Protein AF-A0A933SU60-F1 (afdb_monomer)

Mean predicted aligned error: 11.06 Å

Sequence (58 aa):
MKKDKEKNKICKHCGGPLRHDIGDVSCLMCSRSEAHICDKCLFGEKTMSHPKKHYKAA

Foldseek 3Di:
DPPPPPPPQAAQQARAGWDDDDVFIAGPQPRHTSPDDDPCVVVVPNCPDDPPPPDDDD

pLDDT: mean 70.33, std 15.46, range [45.44, 88.44]

Structure (mmCIF, N/CA/C/O backbone):
data_AF-A0A933SU60-F1
#
_entry.id   AF-A0A933SU60-F1
#
loop_
_atom_site.group_PDB
_atom_site.id
_atom_site.type_symbol
_atom_site.label_atom_id
_atom_site.label_alt_id
_atom_site.label_comp_id
_atom_site.label_asym_id
_atom_site.label_entity_id
_atom_site.label_seq_id
_atom_site.pdbx_PDB_ins_code
_atom_site.Cartn_x
_atom_site.Cartn_y
_atom_site.Cartn_z
_atom_site.occupancy
_atom_site.B_iso_or_equiv
_atom_site.auth_seq_id
_atom_site.auth_comp_id
_atom_site.auth_asym_id
_atom_site.auth_atom_id
_atom_site.pdbx_PDB_model_num
ATOM 1 N N . MET A 1 1 ? 25.716 15.258 1.828 1.00 45.44 1 MET A N 1
ATOM 2 C CA . MET A 1 1 ? 24.903 14.028 1.970 1.00 45.44 1 MET A CA 1
ATOM 3 C C . MET A 1 1 ? 23.435 14.419 1.872 1.00 45.44 1 MET A C 1
ATOM 5 O O . MET A 1 1 ? 22.906 14.981 2.822 1.00 45.44 1 MET A O 1
ATOM 9 N N . LYS A 1 2 ? 22.795 14.241 0.712 1.00 48.66 2 LYS A N 1
ATOM 10 C CA . LYS A 1 2 ? 21.352 14.481 0.563 1.00 48.66 2 LYS A CA 1
ATOM 11 C C . LYS A 1 2 ? 20.669 13.142 0.837 1.00 48.66 2 LYS A C 1
ATOM 13 O O . LYS A 1 2 ? 20.849 12.200 0.082 1.00 48.66 2 LYS A O 1
ATOM 18 N N . LYS A 1 3 ? 20.039 13.017 2.005 1.00 47.28 3 LYS A N 1
ATOM 19 C CA . LYS A 1 3 ? 19.276 11.831 2.403 1.00 47.28 3 LYS A CA 1
ATOM 20 C C . LYS A 1 3 ? 17.895 12.010 1.785 1.00 47.28 3 LYS A C 1
ATOM 22 O O . LYS A 1 3 ? 17.031 12.653 2.377 1.00 47.28 3 LYS A O 1
ATOM 27 N N . ASP A 1 4 ? 17.763 11.593 0.530 1.00 48.06 4 ASP A N 1
ATOM 28 C CA . ASP A 1 4 ? 16.512 11.648 -0.212 1.00 48.06 4 ASP A CA 1
ATOM 29 C C . ASP A 1 4 ? 15.395 11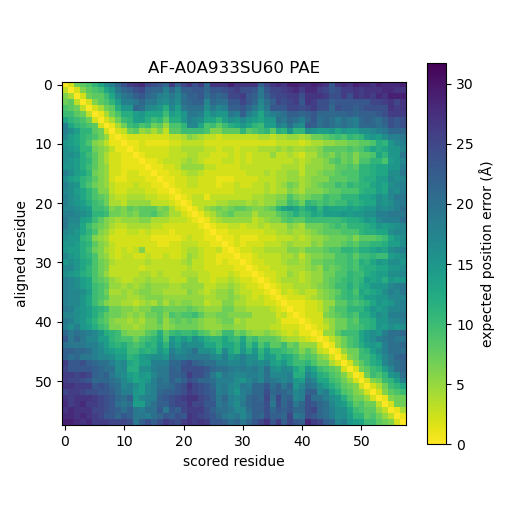.027 0.626 1.00 48.06 4 ASP A C 1
ATOM 31 O O . ASP A 1 4 ? 15.536 9.933 1.173 1.00 48.06 4 ASP A O 1
ATOM 35 N N . LYS A 1 5 ? 14.310 11.793 0.779 1.00 49.72 5 LYS A N 1
ATOM 36 C CA . LYS A 1 5 ? 13.084 11.407 1.475 1.00 49.72 5 LYS A CA 1
ATOM 37 C C . LYS A 1 5 ? 12.682 10.011 1.012 1.00 49.72 5 LYS A C 1
ATOM 39 O O . LYS A 1 5 ? 12.179 9.858 -0.101 1.00 49.72 5 LYS A O 1
ATOM 44 N N . GLU A 1 6 ? 12.895 9.018 1.870 1.00 54.59 6 GLU A N 1
ATOM 45 C CA . GLU A 1 6 ? 12.343 7.682 1.709 1.00 54.59 6 GLU A CA 1
ATOM 46 C C . GLU A 1 6 ? 10.827 7.856 1.608 1.00 54.59 6 GLU A C 1
ATOM 48 O O . GLU A 1 6 ? 10.151 8.185 2.584 1.00 54.59 6 GLU A O 1
ATOM 53 N N . LYS A 1 7 ? 10.312 7.800 0.375 1.00 57.22 7 LYS A N 1
ATOM 54 C CA . LYS A 1 7 ? 8.894 7.988 0.092 1.00 57.22 7 LYS A CA 1
ATOM 55 C C . LYS A 1 7 ? 8.162 6.913 0.880 1.00 57.22 7 LYS A C 1
ATOM 57 O O . LYS A 1 7 ? 8.361 5.728 0.645 1.00 57.22 7 LYS A O 1
ATOM 62 N N . ASN A 1 8 ? 7.415 7.383 1.871 1.00 60.72 8 ASN A N 1
ATOM 63 C CA . ASN A 1 8 ? 6.675 6.629 2.869 1.00 60.72 8 ASN A CA 1
ATOM 64 C C . ASN A 1 8 ? 6.174 5.275 2.335 1.00 60.72 8 ASN A C 1
ATOM 66 O O . ASN A 1 8 ? 5.174 5.214 1.624 1.00 60.72 8 ASN A O 1
ATOM 70 N N . LYS A 1 9 ? 6.873 4.193 2.706 1.00 75.88 9 LYS A N 1
ATOM 71 C CA . LYS A 1 9 ? 6.578 2.795 2.348 1.00 75.88 9 LYS A CA 1
ATOM 72 C C . LYS A 1 9 ? 5.407 2.246 3.179 1.00 75.88 9 LYS A C 1
ATOM 74 O O . LYS A 1 9 ? 5.479 1.137 3.704 1.00 75.88 9 LYS A O 1
ATOM 79 N N . ILE A 1 10 ? 4.360 3.049 3.369 1.00 82.94 10 ILE A N 1
ATOM 80 C CA . ILE A 1 10 ? 3.214 2.726 4.224 1.00 82.94 10 ILE A CA 1
ATOM 81 C C . ILE A 1 10 ? 1.936 2.611 3.401 1.00 82.94 10 ILE A C 1
ATOM 83 O O . ILE A 1 10 ? 1.654 3.400 2.502 1.00 82.94 10 ILE A O 1
ATOM 87 N N . CYS A 1 11 ? 1.138 1.606 3.726 1.00 83.31 11 CYS A N 1
ATOM 88 C CA . CYS A 1 11 ? -0.104 1.307 3.051 1.00 83.31 11 CYS A CA 1
ATOM 89 C C . CYS A 1 11 ? -1.149 2.372 3.378 1.00 83.31 11 CYS A C 1
ATOM 91 O O . CYS A 1 11 ? -1.447 2.631 4.543 1.00 83.31 11 CYS A O 1
ATOM 93 N N . LYS A 1 12 ? -1.777 2.939 2.348 1.00 78.00 12 LYS A N 1
ATOM 94 C CA . LYS A 1 12 ? -2.845 3.939 2.510 1.00 78.00 12 LYS A CA 1
ATOM 95 C C . LYS A 1 12 ? -4.159 3.348 3.033 1.00 78.00 12 LYS A C 1
ATOM 97 O O . LYS A 1 12 ? -5.001 4.093 3.517 1.00 78.00 12 LYS A O 1
ATOM 102 N N . HIS A 1 13 ? -4.324 2.027 2.956 1.00 78.19 13 HIS A N 1
ATOM 103 C CA . HIS A 1 13 ? -5.520 1.327 3.427 1.00 78.19 13 HIS A CA 1
ATOM 104 C C . HIS A 1 13 ? -5.485 1.069 4.941 1.00 78.19 13 HIS A C 1
ATOM 106 O O . HIS A 1 13 ? -6.464 1.329 5.634 1.00 78.19 13 HIS A O 1
ATOM 112 N N . CYS A 1 14 ? -4.362 0.573 5.471 1.00 78.50 14 CYS A N 1
ATOM 113 C CA . CYS A 1 14 ? -4.272 0.152 6.874 1.00 78.50 14 CYS A CA 1
ATOM 114 C C . CYS A 1 14 ? -3.090 0.741 7.658 1.00 78.50 14 CYS A C 1
ATOM 116 O O . CYS A 1 14 ? -2.875 0.350 8.802 1.00 78.50 14 CYS A O 1
ATOM 118 N N . GLY A 1 15 ? -2.273 1.602 7.043 1.00 80.88 15 GLY A N 1
ATOM 119 C CA . GLY A 1 15 ? -1.071 2.181 7.659 1.00 80.88 15 GLY A CA 1
ATOM 120 C C . GLY A 1 15 ? 0.092 1.201 7.858 1.00 80.88 15 GLY A C 1
ATOM 121 O O . GLY A 1 15 ? 1.107 1.577 8.434 1.00 80.88 15 GLY A O 1
ATOM 122 N N . GLY A 1 16 ? -0.040 -0.050 7.405 1.00 85.56 16 GLY A N 1
ATOM 123 C CA . GLY A 1 16 ? 0.983 -1.089 7.558 1.00 85.56 16 GLY A CA 1
ATOM 124 C C . GLY A 1 16 ? 2.147 -0.944 6.570 1.00 85.56 16 GLY A C 1
ATOM 125 O O . GLY A 1 16 ? 2.015 -0.222 5.583 1.00 85.56 16 GLY A O 1
ATOM 126 N N . PRO A 1 17 ? 3.269 -1.649 6.775 1.00 86.69 17 PRO A N 1
ATOM 127 C CA . PRO A 1 17 ? 4.402 -1.599 5.854 1.00 86.69 17 PRO A CA 1
ATOM 128 C C . PRO A 1 17 ? 4.053 -2.178 4.472 1.00 86.69 17 PRO A C 1
ATOM 130 O O . PRO A 1 17 ? 3.349 -3.189 4.357 1.00 86.69 17 PRO A O 1
ATOM 133 N N . LEU A 1 18 ? 4.560 -1.529 3.423 1.00 86.94 18 LEU A N 1
ATOM 134 C CA . LEU A 1 18 ? 4.522 -1.994 2.038 1.00 86.94 18 LEU A CA 1
ATOM 135 C C . LEU A 1 18 ? 5.830 -2.704 1.690 1.00 86.94 18 LEU A C 1
ATOM 137 O O . LEU A 1 18 ? 6.927 -2.171 1.884 1.00 86.94 18 LEU A O 1
ATOM 141 N N . ARG A 1 19 ? 5.701 -3.899 1.129 1.00 87.62 19 ARG A N 1
ATOM 142 C CA . ARG A 1 19 ? 6.774 -4.626 0.468 1.00 87.62 19 ARG A CA 1
ATOM 143 C C . ARG A 1 19 ? 6.855 -4.146 -0.981 1.00 87.62 19 ARG A C 1
ATOM 145 O O . ARG A 1 19 ? 5.827 -4.038 -1.638 1.00 87.62 19 ARG A O 1
ATOM 152 N N . HIS A 1 20 ? 8.063 -3.822 -1.431 1.00 86.38 20 HIS A N 1
ATOM 153 C CA . HIS A 1 20 ? 8.338 -3.404 -2.803 1.00 86.38 20 HIS A CA 1
ATOM 154 C C . HIS A 1 20 ? 9.174 -4.504 -3.453 1.00 86.38 20 HIS A C 1
ATOM 156 O O . HIS A 1 20 ? 10.344 -4.666 -3.105 1.00 86.38 20 HIS A O 1
ATOM 162 N N . ASP A 1 21 ? 8.568 -5.262 -4.352 1.00 83.69 21 ASP A N 1
ATOM 163 C CA . ASP A 1 21 ? 9.259 -6.184 -5.244 1.00 83.69 21 ASP A CA 1
ATOM 164 C C . ASP A 1 21 ? 9.410 -5.524 -6.623 1.00 83.69 21 ASP A C 1
ATOM 166 O O . ASP A 1 21 ? 8.849 -4.461 -6.905 1.00 83.69 21 ASP A O 1
ATOM 170 N N . ILE A 1 22 ? 10.220 -6.122 -7.496 1.00 81.12 22 ILE A N 1
ATOM 171 C CA . ILE A 1 22 ? 10.471 -5.597 -8.842 1.00 81.12 22 ILE A CA 1
ATOM 172 C C . ILE A 1 22 ? 9.167 -5.700 -9.650 1.00 81.12 22 ILE A C 1
ATOM 174 O O . ILE A 1 22 ? 8.861 -6.746 -10.214 1.00 81.12 22 ILE A O 1
ATOM 178 N N . GLY A 1 23 ? 8.393 -4.612 -9.674 1.00 79.94 23 GLY A N 1
ATOM 179 C CA . GLY A 1 23 ? 7.135 -4.498 -10.417 1.00 79.94 23 GLY A CA 1
ATOM 180 C C . GLY A 1 23 ? 5.854 -4.689 -9.600 1.00 79.94 23 GLY A C 1
ATOM 181 O O . GLY A 1 23 ? 4.780 -4.490 -10.157 1.00 79.94 23 GLY A O 1
ATOM 182 N N . ASP A 1 24 ? 5.941 -5.010 -8.306 1.00 82.62 24 ASP A N 1
ATOM 183 C CA . ASP A 1 24 ? 4.766 -5.114 -7.432 1.00 82.62 24 ASP A CA 1
ATOM 184 C C . ASP A 1 24 ? 5.014 -4.434 -6.084 1.00 82.62 24 ASP A C 1
ATOM 186 O O . ASP A 1 24 ? 6.078 -4.570 -5.478 1.00 82.62 24 ASP A O 1
ATOM 190 N N . VAL A 1 25 ? 4.017 -3.693 -5.606 1.00 88.00 25 VAL A N 1
ATOM 191 C CA . VAL A 1 25 ? 4.047 -3.079 -4.278 1.00 88.00 25 VAL A CA 1
ATOM 192 C C . VAL A 1 25 ? 2.822 -3.542 -3.525 1.00 88.00 25 VAL A C 1
ATOM 194 O O . VAL A 1 2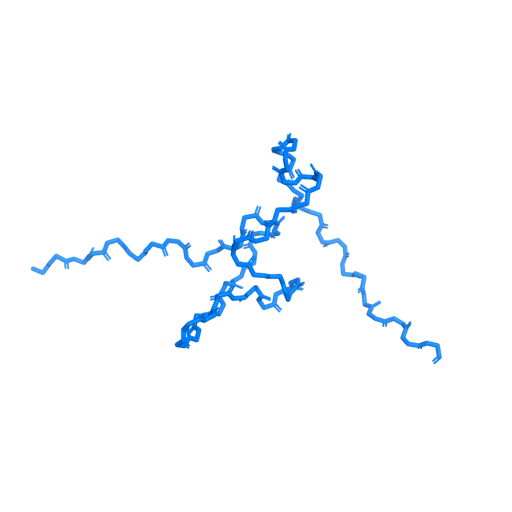5 ? 1.712 -3.153 -3.874 1.00 88.00 25 VAL A O 1
ATOM 197 N N . SER A 1 26 ? 3.027 -4.321 -2.468 1.00 88.44 26 SER A N 1
ATOM 198 C CA . SER A 1 26 ? 1.955 -4.979 -1.721 1.00 88.44 26 SER A CA 1
ATOM 199 C C . SER A 1 26 ? 2.108 -4.789 -0.216 1.00 88.44 26 SER A C 1
ATOM 201 O O . SER A 1 26 ? 3.203 -4.824 0.342 1.00 88.44 26 SER A O 1
ATOM 203 N N . CYS A 1 27 ? 1.000 -4.582 0.492 1.00 87.81 27 CYS A N 1
ATOM 204 C CA . CYS A 1 27 ? 1.008 -4.426 1.942 1.00 87.81 27 CYS A CA 1
ATOM 205 C C . CYS A 1 27 ? 1.190 -5.761 2.655 1.00 87.81 27 CYS A C 1
ATOM 207 O O . CYS A 1 27 ? 0.430 -6.695 2.431 1.00 87.81 27 CYS A O 1
ATOM 209 N N . LEU A 1 28 ? 2.113 -5.817 3.614 1.00 86.56 28 LEU A N 1
ATOM 210 C CA . LEU A 1 28 ? 2.347 -7.021 4.418 1.00 86.56 28 LEU A CA 1
ATOM 211 C C . LEU A 1 28 ? 1.205 -7.343 5.395 1.00 86.56 28 LEU A C 1
ATOM 213 O O . LEU A 1 28 ? 1.141 -8.453 5.909 1.00 86.56 28 LEU A O 1
ATOM 217 N N . MET A 1 29 ? 0.314 -6.383 5.664 1.00 84.56 29 MET A N 1
ATOM 218 C CA . MET A 1 29 ? -0.768 -6.545 6.643 1.00 84.56 29 MET A CA 1
ATOM 219 C C . MET A 1 29 ? -2.095 -6.943 6.001 1.00 84.56 29 MET A C 1
ATOM 221 O O . MET A 1 29 ? -2.819 -7.762 6.555 1.00 84.56 29 MET A O 1
ATOM 225 N N . CYS A 1 30 ? -2.436 -6.342 4.857 1.00 86.25 30 CYS A N 1
ATOM 226 C CA . CYS A 1 30 ? -3.698 -6.612 4.165 1.00 86.25 30 CYS A CA 1
ATOM 227 C C . CYS A 1 30 ? -3.523 -7.318 2.816 1.00 86.25 30 CYS A C 1
ATOM 229 O O . CYS A 1 30 ? -4.526 -7.580 2.158 1.00 86.25 30 CYS A O 1
ATOM 231 N N . SER A 1 31 ? -2.280 -7.584 2.394 1.00 86.56 31 SER A N 1
ATOM 232 C CA . SER A 1 31 ? -1.931 -8.209 1.108 1.00 86.56 31 SER A CA 1
ATOM 233 C C . SER A 1 31 ? -2.471 -7.469 -0.118 1.00 86.56 31 SER A C 1
ATOM 235 O O . SER A 1 31 ? -2.555 -8.036 -1.200 1.00 86.56 31 SER A O 1
ATOM 237 N N . ARG A 1 32 ? -2.857 -6.198 0.043 1.00 86.00 32 ARG A N 1
ATOM 238 C CA . ARG A 1 32 ? -3.361 -5.358 -1.046 1.00 86.00 32 ARG A CA 1
ATOM 239 C C . ARG A 1 32 ? -2.232 -4.553 -1.662 1.00 86.00 32 ARG A C 1
ATOM 241 O O . ARG A 1 32 ? -1.358 -4.079 -0.932 1.00 86.00 32 ARG A O 1
ATOM 248 N N . SER A 1 33 ? -2.308 -4.355 -2.973 1.00 85.38 33 SER A N 1
ATOM 249 C CA . SER A 1 33 ? -1.361 -3.514 -3.700 1.00 85.38 33 SER A CA 1
ATOM 250 C C . SER A 1 33 ? -1.416 -2.054 -3.221 1.00 85.38 33 SER A C 1
ATOM 252 O O . SER A 1 33 ? -2.443 -1.610 -2.703 1.00 85.38 33 SER A O 1
ATOM 254 N N . GLU A 1 34 ? -0.351 -1.269 -3.399 1.00 82.06 34 GLU A N 1
ATOM 255 C CA . GLU A 1 34 ? -0.392 0.173 -3.097 1.00 82.06 34 GLU A CA 1
ATOM 256 C C . GLU A 1 34 ? -1.423 0.923 -3.950 1.00 82.06 34 GLU A C 1
ATOM 258 O O . GLU A 1 34 ? -1.982 1.926 -3.503 1.00 82.06 34 GLU A O 1
ATOM 263 N N . ALA A 1 35 ? -1.677 0.418 -5.162 1.00 80.00 35 ALA A N 1
ATOM 264 C CA . ALA A 1 35 ? -2.663 0.944 -6.100 1.00 80.00 35 ALA A CA 1
ATOM 265 C C . ALA A 1 35 ? -4.091 0.472 -5.781 1.00 80.00 35 ALA A C 1
ATOM 267 O O . ALA A 1 35 ? -5.033 0.810 -6.495 1.00 80.00 35 ALA A O 1
ATOM 268 N N . HIS A 1 36 ? -4.270 -0.313 -4.715 1.00 81.25 36 HIS A N 1
ATOM 269 C CA . HIS A 1 36 ? -5.583 -0.785 -4.307 1.00 81.25 36 HIS A CA 1
ATOM 270 C C . HIS A 1 36 ? -6.480 0.375 -3.867 1.00 81.25 36 HIS A C 1
ATOM 272 O O . HIS A 1 36 ? -6.143 1.137 -2.958 1.00 81.25 36 HIS A O 1
ATOM 278 N N . ILE A 1 37 ? -7.684 0.421 -4.431 1.00 78.62 37 ILE A N 1
ATOM 279 C CA . ILE A 1 37 ? -8.751 1.340 -4.044 1.00 78.62 37 ILE A CA 1
ATOM 280 C C . ILE A 1 37 ? -9.993 0.496 -3.717 1.00 78.62 37 ILE A C 1
ATOM 282 O O . ILE A 1 37 ? -10.473 -0.256 -4.557 1.00 78.62 37 ILE A O 1
ATOM 286 N N . CYS A 1 38 ? -10.504 0.575 -2.484 1.00 80.00 38 CYS A N 1
ATOM 287 C CA . CYS A 1 38 ? -11.847 0.085 -2.130 1.00 80.00 38 CYS A CA 1
ATOM 288 C C . CYS A 1 38 ? -12.770 1.259 -1.804 1.00 80.00 38 CYS A C 1
ATOM 290 O O . CYS A 1 38 ? -12.293 2.378 -1.632 1.00 80.00 38 CYS A O 1
ATOM 292 N 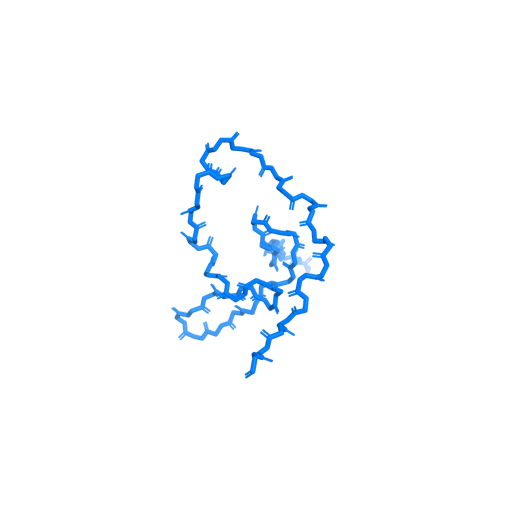N . ASP A 1 39 ? -14.061 0.988 -1.613 1.00 78.31 39 ASP A N 1
ATOM 293 C CA . ASP A 1 39 ? -15.062 1.994 -1.230 1.00 78.31 39 ASP A CA 1
ATOM 294 C C . ASP A 1 39 ? -14.606 2.817 -0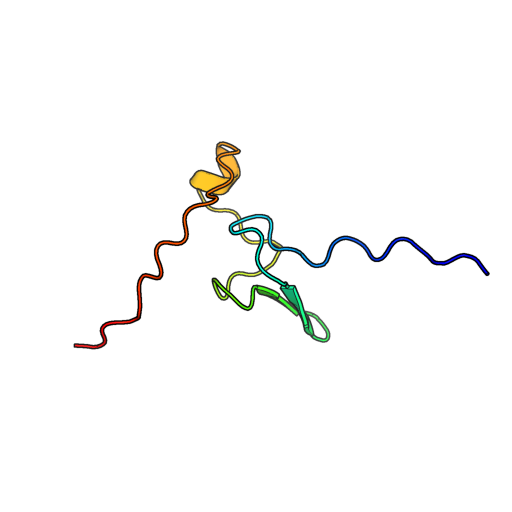.015 1.00 78.31 39 ASP A C 1
ATOM 296 O O . ASP A 1 39 ? -14.646 4.041 -0.029 1.00 78.31 39 ASP A O 1
ATOM 300 N N . LYS A 1 40 ? -14.015 2.172 0.997 1.00 71.44 40 LYS A N 1
ATOM 301 C CA . LYS A 1 40 ? -13.471 2.872 2.176 1.00 71.44 40 LYS A CA 1
ATOM 302 C C . LYS A 1 40 ? -12.311 3.818 1.847 1.00 71.44 40 LYS A C 1
ATOM 304 O O . LYS A 1 40 ? -12.208 4.894 2.426 1.0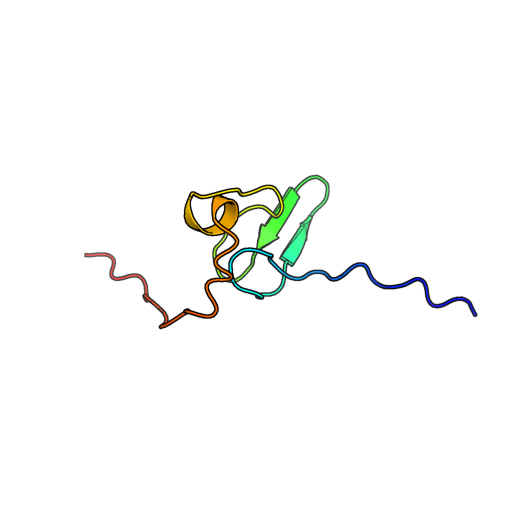0 71.44 40 LYS A O 1
ATOM 309 N N . CYS A 1 41 ? -11.449 3.437 0.901 1.00 74.62 41 CYS A N 1
ATOM 310 C CA . CYS A 1 41 ? -10.391 4.319 0.405 1.00 7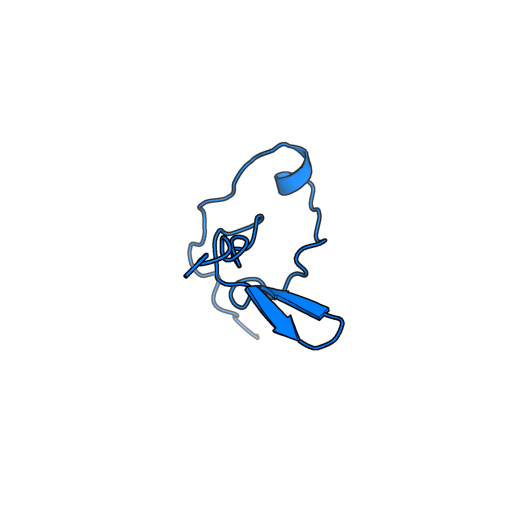4.62 41 CYS A CA 1
ATOM 311 C C . CYS A 1 41 ? -10.957 5.470 -0.437 1.00 74.62 41 CYS A C 1
ATOM 313 O O . CYS A 1 41 ? -10.430 6.576 -0.354 1.00 74.62 41 CYS A O 1
ATOM 315 N N . LEU A 1 42 ? -12.018 5.223 -1.2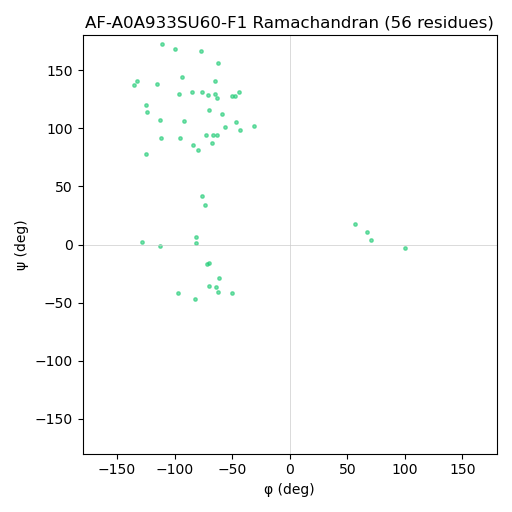16 1.00 75.12 42 LEU A N 1
ATOM 316 C CA . LEU A 1 42 ? -12.718 6.232 -2.022 1.00 75.12 42 LEU A CA 1
ATOM 317 C C . LEU A 1 42 ? -13.345 7.321 -1.147 1.00 75.12 42 LEU A C 1
ATOM 319 O O . LEU A 1 42 ? -13.217 8.499 -1.463 1.00 75.12 42 LEU A O 1
ATOM 323 N N . PHE A 1 43 ? -13.944 6.944 -0.016 1.00 78.06 43 PHE A N 1
ATOM 324 C CA . PHE A 1 43 ? -14.543 7.893 0.928 1.00 78.06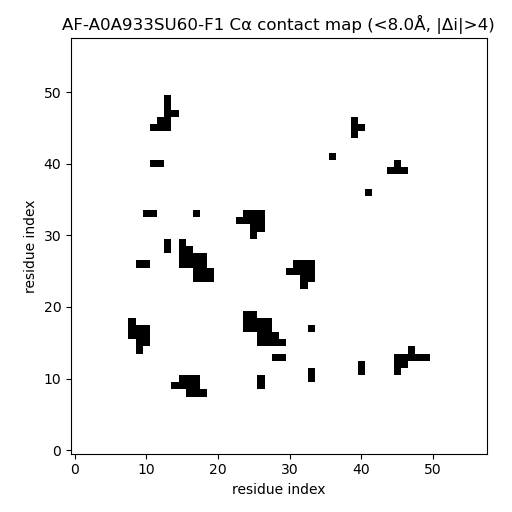 43 PHE A CA 1
ATOM 325 C C . PHE A 1 43 ? -13.530 8.548 1.886 1.00 78.06 43 PHE A C 1
ATOM 327 O O . PHE A 1 43 ? -13.920 9.288 2.785 1.00 78.06 43 PHE A O 1
ATOM 334 N N . GLY A 1 44 ? -12.222 8.312 1.711 1.00 67.12 44 GLY A N 1
ATOM 335 C CA . GLY A 1 44 ? -11.179 8.916 2.549 1.00 67.12 44 GLY A CA 1
ATOM 336 C C . GLY A 1 44 ? -11.187 8.435 4.004 1.00 67.12 44 GLY A C 1
ATOM 337 O O . GLY A 1 44 ? -10.463 8.981 4.842 1.00 67.12 44 GLY A O 1
ATOM 338 N N . GLU A 1 45 ? -11.959 7.393 4.310 1.00 63.56 45 GLU A N 1
ATOM 339 C CA . GLU A 1 45 ? -11.966 6.755 5.614 1.00 63.56 45 GLU A CA 1
ATOM 340 C C . GLU A 1 45 ? -10.667 5.966 5.765 1.00 63.56 45 GLU A C 1
ATOM 342 O O . GLU A 1 45 ? -10.533 4.818 5.335 1.00 63.56 45 GLU A O 1
ATOM 347 N N . LYS A 1 46 ? -9.668 6.601 6.385 1.00 58.22 46 LYS A N 1
ATOM 348 C CA . LYS A 1 46 ? -8.476 5.902 6.863 1.00 58.22 46 LYS A CA 1
ATOM 349 C C . LYS A 1 46 ? -8.936 4.910 7.920 1.00 58.22 46 LYS A C 1
ATOM 351 O O . LYS A 1 46 ? -9.073 5.261 9.090 1.00 58.22 46 LYS A O 1
ATOM 356 N N . THR A 1 47 ? -9.186 3.669 7.522 1.00 55.16 47 THR A N 1
ATOM 357 C CA . THR A 1 47 ? -9.496 2.604 8.468 1.00 55.16 47 THR A CA 1
ATOM 358 C C . THR A 1 47 ? -8.249 2.309 9.293 1.00 55.16 47 THR A C 1
ATOM 360 O O . THR A 1 47 ? -7.466 1.421 8.969 1.00 55.16 47 THR A O 1
ATOM 363 N N . MET A 1 48 ? -8.064 3.038 10.397 1.00 55.84 48 MET A N 1
ATOM 364 C CA . MET A 1 48 ? -7.143 2.684 11.485 1.00 55.84 48 MET A CA 1
ATOM 365 C C . MET A 1 48 ? -7.697 1.517 12.320 1.00 55.84 48 MET A C 1
ATOM 367 O O . MET A 1 48 ? -7.531 1.457 13.533 1.00 55.84 48 MET A O 1
ATOM 371 N N . SER A 1 49 ? -8.406 0.590 11.686 1.00 49.47 49 SER A N 1
ATOM 372 C CA . SER A 1 49 ? -9.150 -0.473 12.345 1.00 49.47 49 SER A CA 1
ATOM 373 C C . SER A 1 49 ? -8.712 -1.822 11.792 1.00 49.47 49 SER A C 1
ATOM 375 O O . SER A 1 49 ? -9.400 -2.464 11.005 1.00 49.47 49 SER A O 1
ATOM 377 N N . HIS A 1 50 ? -7.554 -2.276 12.271 1.00 49.19 50 HIS A N 1
ATOM 378 C CA . HIS A 1 50 ? -7.306 -3.703 12.435 1.00 49.19 50 HIS A CA 1
ATOM 379 C C . HIS A 1 50 ? -7.627 -4.102 13.886 1.00 49.19 50 HIS A C 1
ATOM 381 O O . HIS A 1 50 ? -6.725 -4.124 14.720 1.00 49.19 50 HIS A O 1
ATOM 387 N N . PRO A 1 51 ? -8.852 -4.534 14.227 1.00 48.81 51 PRO A N 1
ATOM 388 C CA . PRO A 1 51 ? -8.941 -5.755 15.000 1.00 48.81 51 PRO A CA 1
ATOM 389 C C . PRO A 1 51 ? -8.539 -6.885 14.046 1.00 48.81 51 PRO A C 1
ATOM 391 O O . PRO A 1 51 ? -9.179 -7.093 13.015 1.00 48.81 51 PRO A O 1
ATO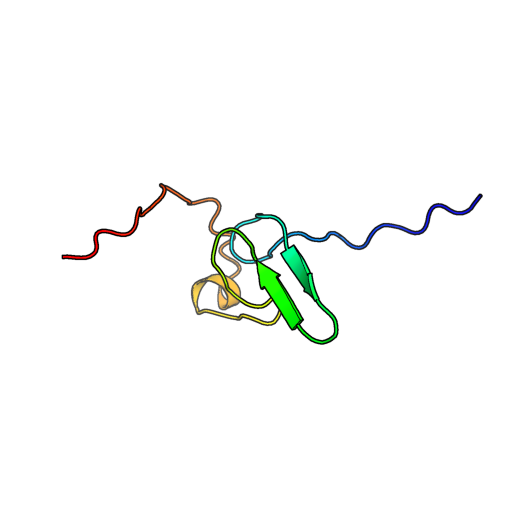M 394 N N . LYS A 1 52 ? -7.421 -7.553 14.348 1.00 50.81 52 LYS A N 1
ATOM 395 C CA . LYS A 1 52 ? -6.929 -8.752 13.658 1.00 50.81 52 LYS A CA 1
ATOM 396 C C . LYS A 1 52 ? -8.098 -9.714 13.400 1.00 50.81 52 LYS A C 1
ATOM 398 O O . LYS A 1 52 ? -8.470 -10.476 14.288 1.00 50.81 52 LYS A O 1
ATOM 403 N N . LYS A 1 53 ? -8.679 -9.721 12.199 1.00 48.28 53 LYS A N 1
ATOM 404 C CA . LYS A 1 53 ? -9.509 -10.849 11.772 1.00 48.28 53 LYS A CA 1
ATOM 405 C C . LYS A 1 53 ? -8.532 -11.923 11.333 1.00 48.28 53 LYS A C 1
ATOM 407 O O . LYS A 1 53 ? -8.171 -12.016 10.165 1.00 48.28 53 LYS A O 1
ATOM 412 N N . HIS A 1 54 ? -8.026 -12.639 12.337 1.00 47.78 54 HIS A N 1
ATOM 413 C CA . HIS A 1 54 ? -7.370 -13.920 12.150 1.00 47.78 54 HIS A CA 1
ATOM 414 C C . HIS A 1 54 ? -8.215 -14.723 11.172 1.00 47.78 54 HIS A C 1
ATOM 416 O O . HIS A 1 54 ? -9.438 -14.803 11.319 1.00 47.78 54 HIS A O 1
ATOM 422 N N . TYR A 1 55 ? -7.552 -15.288 10.171 1.00 46.47 55 TYR A N 1
ATOM 423 C CA . TYR A 1 55 ? -8.139 -16.337 9.371 1.00 46.47 55 TYR A CA 1
ATOM 424 C C . TYR A 1 55 ? -8.767 -17.358 10.336 1.00 46.47 55 TYR A C 1
ATOM 426 O O . TYR A 1 55 ? -8.150 -17.788 11.312 1.00 46.47 55 TYR A O 1
ATOM 434 N N . LYS A 1 56 ? -10.032 -17.684 10.117 1.00 48.62 56 LYS A N 1
ATOM 435 C CA . LYS A 1 56 ? -10.573 -18.958 10.556 1.00 48.62 56 LYS A CA 1
ATOM 436 C C . LYS A 1 56 ? -10.842 -19.676 9.245 1.00 48.62 56 LYS A C 1
ATOM 438 O O . LYS A 1 56 ? -11.863 -19.420 8.614 1.00 48.62 56 LYS A O 1
ATOM 443 N N . ALA A 1 57 ? -9.863 -20.445 8.767 1.00 50.88 57 ALA A N 1
ATOM 444 C CA . ALA A 1 57 ? -10.216 -21.528 7.863 1.00 50.88 57 ALA A CA 1
ATOM 445 C C . ALA A 1 57 ? -11.089 -22.484 8.673 1.00 50.88 57 ALA A C 1
ATOM 447 O O . ALA A 1 57 ? -10.750 -22.819 9.813 1.00 50.88 57 ALA A O 1
ATOM 448 N N . ALA A 1 58 ? -12.261 -22.762 8.116 1.00 49.88 58 ALA A N 1
ATOM 449 C CA . ALA A 1 58 ? -13.158 -23.805 8.574 1.00 49.88 58 ALA A CA 1
ATOM 450 C C . ALA A 1 58 ? -12.552 -25.181 8.282 1.00 49.88 58 ALA A C 1
ATOM 452 O O . ALA A 1 58 ? -11.790 -25.278 7.291 1.00 49.88 58 ALA A O 1
#

Secondary structure (DSSP, 8-state):
---------B-TTTSPBEEEETTEEEETTT--BTT---HHHHTT--------------

Nearest PDB structures (foldseek):
  2g7e-assembly1_A  TM=6.866E-01  e=2.777E+00  Vibrio cholerae
  1ouo-assembly1_A  TM=6.544E-01  e=4.257E+00  Vibrio vulnificus
  2vnd-assembly1_A  TM=6.875E-01  e=5.660E+00  Vibrio cholerae
  8eas-assembly1_A  TM=3.102E-01  e=4.571E+00  Saccharomyces cerevisiae

Solvent-accessible surface area (backbone atoms only — not comparable to full-atom values): 3934 Å² total; per-residue (Å²): 137,84,81,71,78,76,74,76,57,51,26,82,64,63,66,34,55,42,47,77,55,101,92,47,44,34,19,78,76,77,70,42,45,73,87,63,74,50,73,53,58,74,72,65,52,69,44,86,70,77,76,82,78,67,86,75,82,128

Radius of gyration: 13.76 Å; Cα contacts (8 Å, |Δi|>4): 60; chains: 1; bounding box: 40×38×25 Å